Protein AF-A0A7V5GTA2-F1 (afdb_monomer_lite)

Sequence (147 aa):
MFYRPKTGMLAWILFRTTGILLIIYLAMHITVISNLHNPGKFNETMAFLGSWQFRLLEIGLYAVVIYHALNGVRILIIDFWKGALFQAKMFWILAAIGLVLFVAGAYPIFTHAMYWKHNPDKSNYHIIEEASIAQETFLAGWEVKDE

Secondary structure (DSSP, 8-state):
------HHHHHHHHHHHHHHHHHHHHHHHHHHHHGGG-HHHHHHHHHHHTSHHHHHHHHHHHHHHHHHHHHHHHHHHHHHSSGGGGHHHHHHHHHHHHHHHHHHHHHHHHHHHHHHHH-HHHHHHHHHHHHHHHHHHHHHHT-----

pLDDT: mean 85.67, std 8.85, range [54.06, 96.75]

Radius of gyration: 20.19 Å; chains: 1; bounding box: 31×45×63 Å

Structure (mmCIF, N/CA/C/O backbone):
data_AF-A0A7V5GTA2-F1
#
_entry.id   AF-A0A7V5GTA2-F1
#
loop_
_atom_site.group_PDB
_atom_site.id
_atom_site.type_symbol
_atom_site.label_atom_id
_atom_site.label_alt_id
_atom_site.label_comp_id
_atom_site.label_asym_id
_atom_site.label_entity_id
_atom_site.label_seq_id
_atom_site.pdbx_PDB_ins_code
_atom_site.Cartn_x
_atom_site.Cartn_y
_atom_site.Cartn_z
_atom_site.occupancy
_atom_site.B_iso_or_equiv
_atom_site.auth_seq_id
_atom_site.auth_comp_id
_atom_site.auth_asym_id
_atom_site.auth_atom_id
_atom_site.pdbx_PDB_model_num
ATOM 1 N N . MET A 1 1 ? 13.169 -10.632 31.238 1.00 59.59 1 MET A N 1
ATOM 2 C CA . MET A 1 1 ? 11.721 -10.352 31.370 1.00 59.59 1 MET A CA 1
ATOM 3 C C . MET A 1 1 ? 11.229 -9.890 30.000 1.00 59.59 1 MET A C 1
ATOM 5 O O . MET A 1 1 ? 11.597 -8.802 29.586 1.00 59.59 1 MET A O 1
ATOM 9 N N . PHE A 1 2 ? 10.531 -10.733 29.232 1.00 66.44 2 PHE A N 1
ATOM 10 C CA . PHE A 1 2 ? 10.058 -10.359 27.889 1.00 66.44 2 PHE A CA 1
ATOM 11 C C . PHE A 1 2 ? 8.704 -9.649 27.993 1.00 66.44 2 PHE A C 1
ATOM 13 O O . PHE A 1 2 ? 7.767 -10.180 28.590 1.00 66.44 2 PHE A O 1
ATOM 20 N N . TYR A 1 3 ? 8.607 -8.440 27.441 1.00 75.88 3 TYR A N 1
ATOM 21 C CA . TYR A 1 3 ? 7.357 -7.684 27.395 1.00 75.88 3 TYR A CA 1
ATOM 22 C C . TYR A 1 3 ? 6.367 -8.367 26.439 1.00 75.88 3 TYR A C 1
ATOM 24 O O . TYR A 1 3 ? 6.719 -8.678 25.304 1.00 75.88 3 TYR A O 1
ATOM 32 N N . ARG A 1 4 ? 5.129 -8.611 26.889 1.00 75.88 4 ARG A N 1
ATOM 33 C CA . ARG A 1 4 ? 4.064 -9.208 26.065 1.00 75.88 4 ARG A CA 1
ATOM 34 C C . ARG A 1 4 ? 3.288 -8.080 25.385 1.00 75.88 4 ARG A C 1
ATOM 36 O O . ARG A 1 4 ? 2.543 -7.381 26.079 1.00 75.88 4 ARG A O 1
ATOM 43 N N . PRO A 1 5 ? 3.442 -7.869 24.068 1.00 71.88 5 PRO A N 1
ATOM 44 C CA . PRO A 1 5 ? 2.774 -6.766 23.406 1.00 71.88 5 PRO A CA 1
ATOM 45 C C . PRO A 1 5 ? 1.261 -6.989 23.421 1.00 71.88 5 PRO A C 1
ATOM 47 O O . PRO A 1 5 ? 0.756 -8.024 22.986 1.00 71.88 5 PRO A O 1
ATOM 50 N N . LYS A 1 6 ? 0.522 -6.011 23.954 1.00 79.81 6 LYS A N 1
ATOM 51 C CA . LYS A 1 6 ? -0.942 -5.999 23.866 1.00 79.81 6 LYS A CA 1
ATOM 52 C C . LYS A 1 6 ? -1.353 -5.724 22.418 1.00 79.81 6 LYS A C 1
ATOM 54 O O . LYS A 1 6 ? -0.661 -5.002 21.703 1.00 79.81 6 LYS A O 1
ATOM 59 N N . THR A 1 7 ? -2.506 -6.241 22.001 1.00 75.06 7 THR A N 1
ATOM 60 C CA . THR A 1 7 ? -3.039 -6.096 20.631 1.00 75.06 7 THR A CA 1
ATOM 61 C C . THR A 1 7 ? -3.079 -4.642 20.149 1.00 75.06 7 THR A C 1
ATOM 63 O O . THR A 1 7 ? -2.715 -4.361 19.011 1.00 75.06 7 THR A O 1
ATOM 66 N N . GLY A 1 8 ? -3.419 -3.698 21.032 1.00 75.00 8 GLY A N 1
ATOM 67 C CA . GLY A 1 8 ? -3.396 -2.265 20.722 1.00 75.00 8 GLY A CA 1
ATOM 68 C C . GLY A 1 8 ? -1.995 -1.698 20.455 1.00 75.00 8 GLY A C 1
ATOM 69 O O . GLY A 1 8 ? -1.845 -0.836 19.594 1.00 75.00 8 GLY A O 1
ATOM 70 N N . MET A 1 9 ? -0.959 -2.206 21.134 1.00 83.31 9 MET A N 1
ATOM 71 C CA . MET A 1 9 ? 0.423 -1.771 20.905 1.00 83.31 9 MET A CA 1
ATOM 72 C C . MET A 1 9 ? 0.945 -2.281 19.561 1.00 83.31 9 MET A C 1
ATOM 74 O O . MET A 1 9 ? 1.571 -1.524 18.827 1.00 83.31 9 MET A O 1
ATOM 78 N N . LEU A 1 10 ? 0.631 -3.532 19.201 1.00 82.75 10 LEU A N 1
ATOM 79 C CA . LEU A 1 10 ? 0.974 -4.075 17.882 1.00 82.75 10 LEU A CA 1
ATOM 80 C C . LEU A 1 10 ? 0.304 -3.284 16.759 1.00 82.75 10 LEU A C 1
ATOM 82 O O . LEU A 1 10 ? 0.982 -2.883 15.818 1.00 82.75 10 LEU A O 1
ATOM 86 N N . ALA A 1 11 ? -0.996 -2.999 16.885 1.00 80.75 11 ALA A N 1
ATOM 87 C CA . ALA A 1 11 ? -1.730 -2.232 15.880 1.00 80.75 11 ALA A CA 1
ATOM 88 C C . ALA A 1 11 ? -1.109 -0.840 15.647 1.00 80.75 11 ALA A C 1
ATOM 90 O O . ALA A 1 11 ? -0.977 -0.382 14.511 1.00 80.75 11 ALA A O 1
ATOM 91 N N . TRP A 1 12 ? -0.670 -0.192 16.727 1.00 85.25 12 TRP A N 1
ATOM 92 C CA . TRP A 1 12 ? -0.011 1.110 16.680 1.00 85.25 12 TRP A CA 1
ATOM 93 C C . TRP A 1 12 ? 1.371 1.065 16.018 1.00 85.25 12 TRP A C 1
ATOM 95 O O . TRP A 1 12 ? 1.665 1.922 15.182 1.00 85.25 12 TRP A O 1
ATOM 105 N N . ILE A 1 13 ? 2.206 0.069 16.350 1.00 89.81 13 ILE A N 1
ATOM 106 C CA . ILE A 1 13 ? 3.543 -0.075 15.745 1.00 89.81 13 ILE A CA 1
ATOM 107 C C . ILE A 1 13 ? 3.378 -0.307 14.243 1.00 89.81 13 ILE A C 1
ATOM 109 O O . ILE A 1 13 ? 3.951 0.423 13.436 1.00 89.81 13 ILE A O 1
ATOM 113 N N . LEU A 1 14 ? 2.525 -1.263 13.873 1.00 88.25 14 LEU A N 1
ATOM 114 C CA . LEU A 1 14 ? 2.269 -1.613 12.480 1.00 88.25 14 LEU A CA 1
ATOM 115 C C . LEU A 1 14 ? 1.726 -0.421 11.676 1.00 88.25 14 LEU A C 1
ATOM 117 O O . LEU A 1 14 ? 2.126 -0.227 10.532 1.00 88.25 14 LEU A O 1
ATOM 121 N N . PHE A 1 15 ? 0.862 0.419 12.253 1.00 90.25 15 PHE A N 1
ATOM 122 C CA . PHE A 1 15 ? 0.328 1.594 11.549 1.00 90.25 15 PHE A CA 1
ATOM 123 C C . PHE A 1 15 ? 1.421 2.605 11.185 1.00 90.25 15 PHE A C 1
ATOM 125 O O . PHE A 1 15 ? 1.440 3.147 10.081 1.00 90.25 15 PHE A O 1
ATOM 132 N N . ARG A 1 16 ? 2.391 2.804 12.077 1.00 92.44 16 ARG A N 1
ATOM 133 C CA . ARG A 1 16 ? 3.523 3.704 11.826 1.00 92.44 16 ARG A CA 1
ATOM 134 C C . ARG A 1 16 ? 4.512 3.114 10.843 1.00 92.44 16 ARG A C 1
ATOM 136 O O . ARG A 1 16 ? 4.922 3.799 9.912 1.00 92.44 16 ARG A O 1
ATOM 143 N N . THR A 1 17 ? 4.857 1.842 11.021 1.00 94.25 17 THR A N 1
ATOM 144 C CA . THR A 1 17 ? 5.769 1.150 10.110 1.00 94.25 17 THR A CA 1
ATOM 145 C C . THR A 1 17 ? 5.208 1.132 8.690 1.00 94.25 17 THR A C 1
ATOM 147 O O . THR A 1 17 ? 5.933 1.450 7.755 1.00 94.25 17 THR A O 1
ATOM 150 N N . THR A 1 18 ? 3.912 0.850 8.520 1.00 95.81 18 THR A N 1
ATOM 151 C CA . THR A 1 18 ? 3.264 0.901 7.197 1.00 95.81 18 THR A CA 1
ATOM 152 C C . THR A 1 18 ? 3.266 2.305 6.599 1.00 95.81 18 THR A C 1
ATOM 154 O O . THR A 1 18 ? 3.549 2.436 5.416 1.00 95.81 18 THR A O 1
ATOM 157 N N . GLY A 1 19 ? 3.062 3.359 7.395 1.00 93.94 19 GLY A N 1
ATOM 158 C CA . GLY A 1 19 ? 3.183 4.740 6.910 1.00 93.94 19 GLY A CA 1
ATOM 159 C C . GLY A 1 19 ? 4.585 5.071 6.388 1.00 93.94 19 GLY A C 1
ATOM 160 O O . GLY A 1 19 ? 4.723 5.630 5.305 1.00 93.94 19 GLY A O 1
ATOM 161 N N . ILE A 1 20 ? 5.633 4.660 7.108 1.00 96.62 20 ILE A N 1
ATOM 162 C CA . ILE A 1 20 ? 7.027 4.843 6.668 1.00 96.62 20 ILE A CA 1
ATOM 163 C C . ILE A 1 20 ? 7.294 4.071 5.368 1.00 96.62 20 ILE A C 1
ATOM 165 O O . ILE A 1 20 ? 7.884 4.622 4.439 1.00 96.62 20 ILE A O 1
ATOM 169 N N . LEU A 1 21 ? 6.820 2.824 5.270 1.00 95.50 21 LEU A N 1
ATOM 170 C CA . LEU A 1 21 ? 6.932 2.029 4.044 1.00 95.50 21 LEU A CA 1
ATOM 171 C C . LEU A 1 21 ? 6.229 2.704 2.860 1.00 95.50 21 LEU A C 1
ATOM 173 O O . LEU A 1 21 ? 6.783 2.721 1.765 1.00 95.50 21 LEU A O 1
ATOM 177 N N . LEU A 1 22 ? 5.051 3.298 3.074 1.00 96.25 22 LEU A N 1
ATOM 178 C CA . LEU A 1 22 ? 4.316 4.008 2.026 1.00 96.25 22 LEU A CA 1
ATOM 179 C C . LEU A 1 22 ? 5.009 5.297 1.577 1.00 96.25 22 LEU A C 1
ATOM 181 O O . LEU A 1 22 ? 4.962 5.614 0.394 1.00 96.25 22 LEU A O 1
ATOM 185 N N . ILE A 1 23 ? 5.694 6.012 2.473 1.00 96.75 23 ILE A N 1
ATOM 186 C CA . ILE A 1 23 ? 6.509 7.181 2.099 1.00 96.75 23 ILE A CA 1
ATOM 187 C C . ILE A 1 23 ? 7.664 6.757 1.184 1.00 96.75 23 ILE A C 1
ATOM 189 O O . ILE A 1 23 ? 7.889 7.375 0.143 1.00 96.75 23 ILE A O 1
ATOM 193 N N . ILE A 1 24 ? 8.372 5.681 1.543 1.00 95.50 24 ILE A N 1
ATOM 194 C CA . ILE A 1 24 ? 9.467 5.138 0.724 1.00 95.50 24 ILE A CA 1
ATOM 195 C C . ILE A 1 24 ? 8.927 4.651 -0.627 1.00 95.50 24 ILE A C 1
ATOM 197 O O . ILE A 1 24 ? 9.503 4.962 -1.670 1.00 95.50 24 ILE A O 1
ATOM 201 N N . TYR A 1 25 ? 7.799 3.934 -0.618 1.00 95.00 25 TYR A N 1
ATOM 202 C CA . TYR A 1 25 ? 7.108 3.513 -1.834 1.00 95.00 25 TYR A CA 1
ATOM 203 C C . TYR A 1 25 ? 6.760 4.707 -2.721 1.00 95.00 25 TYR A C 1
ATOM 205 O O . TYR A 1 25 ? 7.055 4.669 -3.910 1.00 95.00 25 TYR A O 1
ATOM 213 N N . LEU A 1 26 ? 6.195 5.777 -2.158 1.00 95.62 26 LEU A N 1
ATOM 214 C CA . LEU A 1 26 ? 5.797 6.954 -2.923 1.00 95.62 26 LEU A CA 1
ATOM 215 C C . LEU A 1 26 ? 7.000 7.621 -3.604 1.00 95.62 26 LEU A C 1
ATOM 217 O O . LEU A 1 26 ? 6.908 7.975 -4.776 1.00 95.62 26 LEU A O 1
ATOM 221 N N . ALA A 1 27 ? 8.140 7.729 -2.916 1.00 95.81 27 ALA A N 1
ATOM 222 C CA . ALA A 1 27 ? 9.367 8.251 -3.516 1.00 95.81 27 ALA A CA 1
ATOM 223 C C . ALA A 1 27 ? 9.835 7.393 -4.707 1.00 95.81 27 ALA A C 1
ATOM 225 O O . ALA A 1 27 ? 10.086 7.930 -5.785 1.00 95.81 27 ALA A O 1
ATOM 226 N N . MET A 1 28 ? 9.883 6.063 -4.546 1.00 94.12 28 MET A N 1
ATOM 227 C CA . MET A 1 28 ? 10.226 5.143 -5.642 1.00 94.12 28 MET A CA 1
ATOM 228 C C . MET A 1 28 ? 9.206 5.207 -6.788 1.00 94.12 28 MET A C 1
ATOM 230 O O . MET A 1 28 ? 9.578 5.171 -7.959 1.00 94.12 28 MET A O 1
ATOM 234 N N . HIS A 1 29 ? 7.921 5.329 -6.462 1.00 93.44 29 HIS A N 1
ATOM 235 C CA . HIS A 1 29 ? 6.831 5.378 -7.430 1.00 93.44 29 HIS A CA 1
ATOM 236 C C . HIS A 1 29 ? 6.910 6.625 -8.319 1.00 93.44 29 HIS A C 1
ATOM 238 O O . HIS A 1 29 ? 6.745 6.528 -9.534 1.00 93.44 29 HIS A O 1
ATOM 244 N N . ILE A 1 30 ? 7.253 7.777 -7.737 1.00 94.50 30 ILE A N 1
ATOM 245 C CA . ILE A 1 30 ? 7.500 9.009 -8.496 1.00 94.50 30 ILE A CA 1
ATOM 246 C C . ILE A 1 30 ? 8.666 8.813 -9.474 1.00 94.50 30 ILE A C 1
ATOM 248 O O . ILE A 1 30 ? 8.566 9.233 -10.624 1.00 94.50 30 ILE A O 1
ATOM 252 N N . THR A 1 31 ? 9.744 8.134 -9.069 1.00 92.94 31 THR A N 1
ATOM 253 C CA . THR A 1 31 ? 10.861 7.823 -9.977 1.00 92.94 31 THR A CA 1
ATOM 254 C C . THR A 1 31 ? 10.419 6.947 -11.152 1.00 92.94 31 THR A C 1
ATOM 256 O O . THR A 1 31 ? 10.790 7.227 -12.289 1.00 92.94 31 THR A O 1
ATOM 259 N N . VAL A 1 32 ? 9.582 5.935 -10.912 1.00 91.88 32 VAL A N 1
ATOM 260 C CA . VAL A 1 32 ? 9.043 5.074 -11.980 1.00 91.88 32 VAL A CA 1
ATOM 261 C C . VAL A 1 32 ? 8.208 5.879 -12.978 1.00 91.88 32 VAL A C 1
ATOM 263 O O . VAL A 1 32 ? 8.438 5.779 -14.182 1.00 91.88 32 VAL A O 1
ATOM 266 N N . ILE A 1 33 ? 7.283 6.714 -12.496 1.00 90.69 33 ILE A N 1
ATOM 267 C CA . ILE A 1 33 ? 6.442 7.551 -13.368 1.00 90.69 33 ILE A CA 1
ATOM 268 C C . ILE A 1 33 ? 7.279 8.619 -14.080 1.00 90.69 33 ILE A C 1
ATOM 270 O O . ILE A 1 33 ? 6.988 8.972 -15.218 1.00 90.69 33 ILE A O 1
ATOM 274 N N . SER A 1 34 ? 8.370 9.097 -13.478 1.00 89.56 34 SER A N 1
ATOM 275 C CA . SER A 1 34 ? 9.248 10.068 -14.137 1.00 89.56 34 SER A CA 1
ATOM 276 C C . SER A 1 34 ? 9.881 9.532 -15.427 1.00 89.56 34 SER A C 1
ATOM 278 O O . SER A 1 34 ? 10.189 10.330 -16.307 1.00 89.56 34 SER A O 1
ATOM 280 N N . ASN A 1 35 ? 10.007 8.206 -15.589 1.00 89.50 35 ASN A N 1
ATOM 281 C CA . ASN A 1 35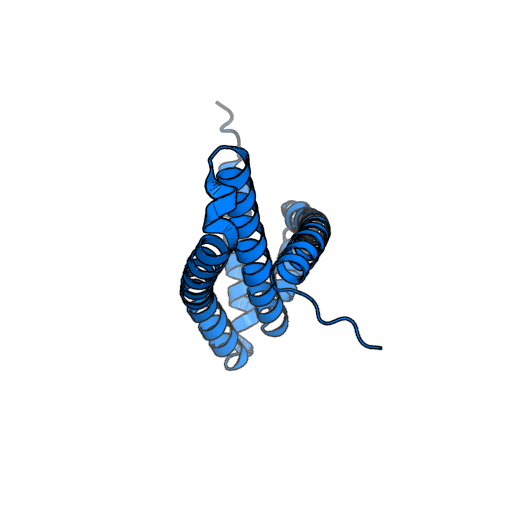 ? 10.542 7.579 -16.803 1.00 89.50 35 ASN A CA 1
ATOM 282 C C . ASN A 1 35 ? 9.587 7.642 -18.008 1.00 89.50 35 ASN A C 1
ATOM 284 O O . ASN A 1 35 ? 10.009 7.322 -19.117 1.00 89.50 35 ASN A O 1
ATOM 288 N N . LEU A 1 36 ? 8.338 8.086 -17.830 1.00 87.44 36 LEU A N 1
ATOM 289 C CA . LEU A 1 36 ? 7.311 8.121 -18.879 1.00 87.44 36 LEU A CA 1
ATOM 290 C C . LEU A 1 36 ? 7.680 8.995 -20.093 1.00 87.44 36 LEU A C 1
ATOM 292 O O . LEU A 1 36 ? 7.149 8.804 -21.182 1.00 87.44 36 LEU A O 1
ATOM 296 N N . HIS A 1 37 ? 8.611 9.939 -19.939 1.00 84.44 37 HIS A N 1
ATOM 297 C CA . HIS A 1 37 ? 9.094 10.766 -21.049 1.00 84.44 37 HIS A CA 1
ATOM 298 C C . HIS A 1 37 ? 10.032 10.011 -22.013 1.00 84.44 37 HIS A C 1
ATOM 300 O O . HIS A 1 37 ? 10.291 10.492 -23.112 1.00 84.44 37 HIS A O 1
ATOM 306 N N . ASN A 1 38 ? 10.598 8.867 -21.608 1.00 87.94 38 ASN A N 1
ATOM 307 C CA . ASN A 1 38 ? 11.545 8.092 -22.412 1.00 87.94 38 ASN A CA 1
ATOM 308 C C . ASN A 1 38 ? 11.015 6.662 -22.594 1.00 87.94 38 ASN A C 1
ATOM 310 O O . ASN A 1 38 ? 11.155 5.851 -21.676 1.00 87.94 38 ASN A O 1
ATOM 314 N N . PRO A 1 39 ? 10.470 6.322 -23.777 1.00 86.12 39 PRO A N 1
ATOM 315 C CA . PRO A 1 39 ? 9.909 4.997 -24.043 1.00 86.12 39 PRO A CA 1
ATOM 316 C C . PRO A 1 39 ? 10.879 3.844 -23.768 1.00 86.12 39 PRO A C 1
ATOM 318 O O . PRO A 1 39 ? 10.502 2.840 -23.174 1.00 86.12 39 PRO A O 1
ATOM 321 N N . GLY A 1 40 ? 12.160 4.001 -24.123 1.00 87.31 40 GLY A N 1
ATOM 322 C CA . GLY A 1 40 ? 13.170 2.967 -23.891 1.00 87.31 40 GLY A CA 1
ATOM 323 C C . GLY A 1 40 ? 13.376 2.674 -22.403 1.00 87.31 40 GLY A C 1
ATOM 324 O O . GLY A 1 40 ? 13.321 1.519 -21.984 1.00 87.31 40 GLY A O 1
ATOM 325 N N . LYS A 1 41 ? 13.548 3.723 -21.586 1.00 88.19 41 LYS A N 1
ATOM 326 C CA . LYS A 1 41 ? 13.716 3.578 -20.128 1.00 88.19 41 LYS A CA 1
ATOM 327 C C . LYS A 1 41 ? 12.438 3.117 -19.432 1.00 88.19 41 LYS A C 1
ATOM 329 O O . LYS A 1 41 ? 12.509 2.370 -18.454 1.00 88.19 41 LYS A O 1
ATOM 334 N N . PHE A 1 42 ? 11.278 3.568 -19.903 1.00 87.88 42 PHE A N 1
ATOM 335 C CA . PHE A 1 42 ? 9.991 3.155 -19.357 1.00 87.88 42 PHE A CA 1
ATOM 336 C C . PHE A 1 42 ? 9.757 1.657 -19.576 1.00 87.88 42 PHE A C 1
ATOM 338 O O . PHE A 1 42 ? 9.461 0.946 -18.617 1.00 87.88 42 PHE A O 1
ATOM 345 N N . ASN A 1 43 ? 10.012 1.164 -20.790 1.00 89.12 43 ASN A N 1
ATOM 346 C CA . ASN A 1 43 ? 9.889 -0.252 -21.135 1.00 89.12 43 ASN A CA 1
ATOM 347 C C . ASN A 1 43 ? 10.835 -1.134 -20.314 1.00 89.12 43 ASN A C 1
ATOM 349 O O . ASN A 1 43 ? 10.414 -2.167 -19.797 1.00 89.12 43 ASN A O 1
ATOM 353 N N . GLU A 1 44 ? 12.091 -0.716 -20.135 1.00 89.19 44 GLU A N 1
ATOM 354 C CA . GLU A 1 44 ? 13.047 -1.429 -19.277 1.00 89.19 44 GLU A CA 1
ATOM 355 C C . GLU A 1 44 ? 12.563 -1.484 -17.818 1.00 89.19 44 GLU A C 1
ATOM 357 O O . GLU A 1 44 ? 12.581 -2.541 -17.181 1.00 89.19 44 GLU A O 1
ATOM 362 N N . THR A 1 45 ? 12.056 -0.358 -17.304 1.00 90.81 45 THR A N 1
ATOM 363 C CA . THR A 1 45 ? 11.501 -0.281 -15.946 1.00 90.81 45 THR A CA 1
ATOM 364 C C . THR A 1 45 ? 10.278 -1.191 -15.802 1.00 90.81 45 THR A C 1
ATOM 366 O O . THR A 1 45 ? 10.191 -1.940 -14.830 1.00 90.81 45 THR A O 1
ATOM 369 N N . MET A 1 46 ? 9.347 -1.182 -16.762 1.00 89.12 46 MET A N 1
ATOM 370 C CA . MET A 1 46 ? 8.156 -2.038 -16.720 1.00 89.12 46 MET A CA 1
ATOM 371 C C . MET A 1 46 ? 8.496 -3.517 -16.865 1.00 89.12 46 MET A C 1
ATOM 373 O O . MET A 1 46 ? 7.909 -4.334 -16.158 1.00 89.12 46 MET A O 1
ATOM 377 N N . ALA A 1 47 ? 9.484 -3.876 -17.686 1.00 87.75 47 ALA A N 1
ATOM 378 C CA . ALA A 1 47 ? 9.968 -5.251 -17.769 1.00 87.75 47 ALA A CA 1
ATOM 379 C C . ALA A 1 47 ? 10.494 -5.747 -16.407 1.00 87.75 47 ALA A C 1
ATOM 381 O O . ALA A 1 47 ? 10.186 -6.866 -15.989 1.00 87.75 47 ALA A O 1
ATOM 382 N N . PHE A 1 48 ? 11.225 -4.901 -15.671 1.00 88.56 48 PHE A N 1
ATOM 383 C CA . PHE A 1 48 ? 11.686 -5.226 -14.319 1.00 88.56 48 PHE A CA 1
ATOM 384 C C . PHE A 1 48 ? 10.527 -5.354 -13.313 1.00 88.56 48 PHE A C 1
ATOM 386 O O . PHE A 1 48 ? 10.446 -6.352 -12.587 1.00 88.56 48 PHE A O 1
ATOM 393 N N . LEU A 1 49 ? 9.610 -4.382 -13.282 1.00 89.12 49 LEU A N 1
ATOM 394 C CA . LEU A 1 49 ? 8.471 -4.370 -12.350 1.00 89.12 49 LEU A CA 1
ATOM 395 C C . LEU A 1 49 ? 7.437 -5.466 -12.657 1.00 89.12 49 LEU A C 1
ATOM 397 O O . LEU A 1 49 ? 6.759 -5.950 -11.754 1.00 89.12 49 LEU A O 1
ATOM 401 N N . GLY A 1 50 ? 7.334 -5.898 -13.913 1.00 85.50 50 GLY A N 1
ATOM 402 C CA . GLY A 1 50 ? 6.453 -6.982 -14.339 1.00 85.50 50 GLY A CA 1
ATOM 403 C C . GLY A 1 50 ? 7.001 -8.388 -14.063 1.00 85.50 50 GLY A C 1
ATOM 404 O O . GLY A 1 50 ? 6.275 -9.370 -14.263 1.00 85.50 50 GLY A O 1
ATOM 405 N N . SER A 1 51 ? 8.244 -8.502 -13.579 1.00 86.12 51 SER A N 1
ATOM 406 C CA . SER A 1 51 ? 8.860 -9.777 -13.202 1.00 86.12 51 SER A CA 1
ATOM 407 C C . SER A 1 51 ? 8.075 -10.496 -12.097 1.00 86.12 51 SER A C 1
ATOM 409 O O . SER A 1 51 ? 7.478 -9.881 -11.209 1.00 86.12 51 SER A O 1
ATOM 411 N N . TRP A 1 52 ? 8.075 -11.832 -12.120 1.00 83.19 52 TRP A N 1
ATOM 412 C CA . TRP A 1 52 ? 7.282 -12.627 -11.172 1.00 83.19 52 TRP A CA 1
ATOM 413 C C . TRP A 1 52 ? 7.689 -12.385 -9.709 1.00 83.19 52 TRP A C 1
ATOM 415 O O . TRP A 1 52 ? 6.840 -12.441 -8.820 1.00 83.19 52 TRP A O 1
ATOM 425 N N . GLN A 1 53 ? 8.968 -12.086 -9.455 1.00 86.06 53 GLN A N 1
ATOM 426 C CA . GLN A 1 53 ? 9.475 -11.742 -8.127 1.00 86.06 53 GLN A CA 1
ATOM 427 C C . GLN A 1 53 ? 8.906 -10.404 -7.652 1.00 86.06 53 GLN A C 1
ATOM 429 O O . GLN A 1 53 ? 8.497 -10.284 -6.498 1.00 86.06 53 GLN A O 1
ATOM 434 N N . PHE A 1 54 ? 8.854 -9.406 -8.537 1.00 89.69 54 PHE A N 1
ATOM 435 C CA . PHE A 1 54 ? 8.357 -8.081 -8.185 1.00 89.69 54 PHE A CA 1
ATOM 436 C C . PHE A 1 54 ? 6.837 -8.076 -7.978 1.00 89.69 54 PHE A C 1
ATOM 438 O O . PHE A 1 54 ? 6.344 -7.417 -7.066 1.00 89.69 54 PHE A O 1
ATOM 445 N N . ARG A 1 55 ? 6.092 -8.922 -8.696 1.00 86.88 55 ARG A N 1
ATOM 446 C CA . ARG A 1 55 ? 4.655 -9.140 -8.436 1.00 86.88 55 ARG A CA 1
ATOM 447 C C . ARG A 1 55 ? 4.364 -9.663 -7.020 1.00 86.88 55 ARG A C 1
ATOM 449 O O . ARG A 1 55 ? 3.304 -9.385 -6.468 1.00 86.88 55 ARG A O 1
ATOM 456 N N . LEU A 1 56 ? 5.296 -10.376 -6.375 1.00 88.44 56 LEU A N 1
ATOM 457 C CA . LEU A 1 56 ? 5.150 -10.731 -4.953 1.00 88.44 56 LEU A CA 1
ATOM 458 C C . LEU A 1 56 ? 5.306 -9.510 -4.037 1.00 88.44 56 LEU A C 1
ATOM 460 O O . LEU A 1 56 ? 4.605 -9.406 -3.029 1.00 88.44 56 LEU A O 1
ATOM 464 N N . LEU A 1 57 ? 6.197 -8.578 -4.392 1.00 91.94 57 LEU A N 1
ATOM 465 C CA . LEU A 1 57 ? 6.328 -7.302 -3.685 1.00 91.94 57 LEU A CA 1
ATOM 466 C C . LEU A 1 57 ? 5.076 -6.442 -3.861 1.00 91.94 57 LEU A C 1
ATOM 468 O O . LEU A 1 57 ? 4.665 -5.795 -2.903 1.00 91.94 57 LEU A O 1
ATOM 472 N N . GLU A 1 58 ? 4.430 -6.491 -5.027 1.00 92.19 58 GLU A N 1
ATOM 473 C CA . GLU A 1 58 ? 3.144 -5.832 -5.277 1.00 92.19 58 GLU A CA 1
ATOM 474 C C . GLU A 1 58 ? 2.045 -6.355 -4.336 1.00 92.19 58 GLU A C 1
ATOM 476 O O . GLU A 1 58 ? 1.348 -5.564 -3.703 1.00 92.19 58 GLU A O 1
ATOM 481 N N . ILE A 1 59 ? 1.947 -7.677 -4.138 1.00 93.69 59 ILE A N 1
ATOM 482 C CA . ILE A 1 59 ? 1.018 -8.270 -3.157 1.00 93.69 59 ILE A CA 1
ATOM 483 C C . ILE A 1 59 ? 1.355 -7.805 -1.730 1.00 93.69 59 ILE A C 1
ATOM 485 O O . ILE A 1 59 ? 0.458 -7.484 -0.945 1.00 93.69 59 ILE A O 1
ATOM 489 N N . GLY A 1 60 ? 2.643 -7.740 -1.383 1.00 93.62 60 GLY A N 1
ATOM 490 C CA . GLY A 1 60 ? 3.092 -7.223 -0.088 1.00 93.62 60 GLY A CA 1
ATOM 491 C C . GLY A 1 60 ? 2.701 -5.757 0.122 1.00 93.62 60 GLY A C 1
ATOM 492 O O . GLY A 1 60 ? 2.153 -5.400 1.167 1.00 93.62 60 GLY A O 1
ATOM 493 N N . LEU A 1 61 ? 2.919 -4.917 -0.889 1.00 94.56 61 LEU A N 1
ATOM 494 C CA . LEU A 1 61 ? 2.514 -3.515 -0.889 1.00 94.56 61 LEU A CA 1
ATOM 495 C C . LEU A 1 61 ? 0.992 -3.372 -0.774 1.00 94.56 61 LEU A C 1
ATOM 497 O O . LEU A 1 61 ? 0.515 -2.545 0.003 1.00 94.56 61 LEU A O 1
ATOM 501 N N . TYR A 1 62 ? 0.226 -4.203 -1.481 1.00 95.19 62 TYR A N 1
ATOM 502 C CA . TYR A 1 62 ? -1.232 -4.214 -1.404 1.00 95.19 62 TYR A CA 1
ATOM 503 C C . TYR A 1 62 ? -1.725 -4.477 0.028 1.00 95.19 62 TYR A C 1
ATOM 505 O O . TYR A 1 62 ? -2.593 -3.757 0.532 1.00 95.19 62 TYR A O 1
ATOM 513 N N . ALA A 1 63 ? -1.106 -5.430 0.736 1.00 94.56 63 ALA A N 1
ATOM 514 C CA . ALA A 1 63 ? -1.392 -5.677 2.151 1.00 94.56 63 ALA A CA 1
ATOM 515 C C . ALA A 1 63 ? -1.080 -4.452 3.032 1.00 94.56 63 ALA A C 1
ATOM 517 O O . ALA A 1 63 ? -1.878 -4.090 3.903 1.00 94.56 63 ALA A O 1
ATOM 518 N N . VAL A 1 64 ? 0.066 -3.802 2.794 1.00 95.69 64 VAL A N 1
ATOM 519 C CA . VAL A 1 64 ? 0.499 -2.593 3.517 1.00 95.69 64 VAL A CA 1
ATOM 520 C C . VAL A 1 64 ? -0.509 -1.456 3.333 1.00 95.69 64 VAL A C 1
ATOM 522 O O . VAL A 1 64 ? -0.910 -0.841 4.323 1.00 95.69 64 VAL A O 1
ATOM 525 N N . VAL A 1 65 ? -0.962 -1.212 2.100 1.00 95.81 65 VAL A N 1
ATOM 526 C CA . VAL A 1 65 ? -1.945 -0.168 1.771 1.00 95.81 65 VAL A CA 1
ATOM 527 C C . VAL A 1 65 ? -3.285 -0.432 2.457 1.00 95.81 65 VAL A C 1
ATOM 529 O O . VAL A 1 65 ? -3.795 0.460 3.136 1.00 95.81 65 VAL A O 1
ATOM 532 N N . ILE A 1 66 ? -3.838 -1.647 2.342 1.00 95.06 66 ILE A N 1
ATOM 533 C CA . ILE A 1 66 ? -5.122 -2.004 2.974 1.00 95.06 66 ILE A CA 1
ATOM 534 C C . ILE A 1 66 ? -5.048 -1.801 4.484 1.00 95.06 66 ILE A C 1
ATOM 536 O O . ILE A 1 66 ? -5.920 -1.158 5.075 1.00 95.06 66 ILE A O 1
ATOM 540 N N . TYR A 1 67 ? -4.002 -2.338 5.115 1.00 93.62 67 TYR A N 1
ATOM 541 C CA . TYR A 1 67 ? -3.827 -2.216 6.555 1.00 93.62 67 TYR A CA 1
ATOM 542 C C . TYR A 1 67 ? -3.727 -0.747 6.980 1.00 93.62 67 TYR A C 1
ATOM 544 O O . TYR A 1 67 ? -4.367 -0.349 7.958 1.00 93.62 67 TYR A O 1
ATOM 552 N N . HIS A 1 68 ? -2.943 0.058 6.259 1.00 95.00 68 HIS A N 1
ATOM 553 C CA . HIS A 1 68 ? -2.754 1.470 6.574 1.00 95.00 68 HIS A CA 1
ATOM 554 C C . HIS A 1 68 ? -4.062 2.258 6.419 1.00 95.00 68 HIS A C 1
ATOM 556 O O . HIS A 1 68 ? -4.474 2.948 7.351 1.00 95.00 68 HIS A O 1
ATOM 562 N N . ALA A 1 69 ? -4.767 2.090 5.299 1.00 94.19 69 ALA A N 1
ATOM 563 C CA . ALA A 1 69 ? -6.028 2.776 5.033 1.00 94.19 69 ALA A CA 1
ATOM 564 C C . ALA A 1 69 ? -7.107 2.423 6.072 1.00 94.19 69 ALA A C 1
ATOM 566 O O . ALA A 1 69 ? -7.702 3.314 6.680 1.00 94.19 69 ALA A O 1
ATOM 567 N N . LEU A 1 70 ? -7.318 1.130 6.346 1.00 93.06 70 LEU A N 1
ATOM 568 C CA . LEU A 1 70 ? -8.344 0.686 7.294 1.00 93.06 70 LEU 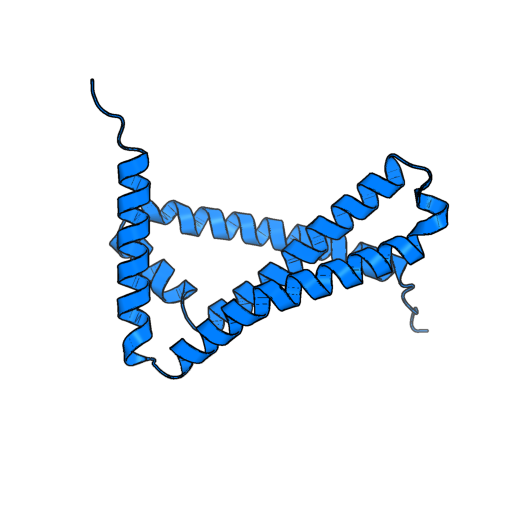A CA 1
ATOM 569 C C . LEU A 1 70 ? -8.028 1.087 8.738 1.00 93.06 70 LEU A C 1
ATOM 571 O O . LEU A 1 70 ? -8.941 1.444 9.486 1.00 93.06 70 LEU A O 1
ATOM 575 N N . ASN A 1 71 ? -6.755 1.079 9.148 1.00 89.94 71 ASN A N 1
ATOM 576 C CA . ASN A 1 71 ? -6.390 1.589 10.472 1.00 89.94 71 ASN A CA 1
ATOM 577 C C . ASN A 1 71 ? -6.499 3.110 10.567 1.00 89.94 71 ASN A C 1
ATOM 579 O O . ASN A 1 71 ? -6.904 3.601 11.620 1.00 89.94 71 ASN A O 1
ATOM 583 N N . GLY A 1 72 ? -6.213 3.848 9.492 1.00 88.81 72 GLY A N 1
ATOM 584 C CA . GLY A 1 72 ? -6.474 5.286 9.430 1.00 88.81 72 GLY A CA 1
ATOM 585 C C . GLY A 1 72 ? -7.958 5.587 9.650 1.00 88.81 72 GLY A C 1
ATOM 586 O O . GLY A 1 72 ? -8.310 6.342 10.554 1.00 88.81 72 GLY A O 1
ATOM 587 N N . VAL A 1 73 ? -8.838 4.895 8.918 1.00 90.06 73 VAL A N 1
ATOM 588 C CA . VAL A 1 73 ? -10.299 4.998 9.085 1.00 90.06 73 VAL A CA 1
ATOM 589 C C . VAL A 1 73 ? -10.734 4.629 10.505 1.00 90.06 73 VAL A C 1
ATOM 591 O O . VAL A 1 73 ? -11.559 5.322 11.096 1.00 90.06 73 VAL A O 1
ATOM 594 N N . ARG A 1 74 ? -10.153 3.578 11.100 1.00 88.25 74 ARG A N 1
ATOM 595 C CA . ARG A 1 74 ? -10.432 3.194 12.493 1.00 88.25 74 ARG A CA 1
ATOM 596 C C . ARG A 1 74 ? -10.163 4.342 13.464 1.00 88.25 74 ARG A C 1
ATOM 598 O O . ARG A 1 74 ? -10.994 4.589 14.334 1.00 88.25 74 ARG A O 1
ATOM 605 N N . ILE A 1 75 ? -9.000 4.983 13.347 1.00 88.38 75 ILE A N 1
ATOM 606 C CA . ILE A 1 75 ? -8.584 6.085 14.224 1.00 88.38 75 ILE A CA 1
ATOM 607 C C . ILE A 1 75 ? -9.517 7.283 14.025 1.00 88.38 75 ILE A C 1
ATOM 609 O O . ILE A 1 75 ? -10.041 7.796 15.007 1.00 88.38 75 ILE A O 1
ATOM 613 N N . LEU A 1 76 ? -9.847 7.632 12.776 1.00 89.50 76 LEU A N 1
ATOM 614 C CA . LEU A 1 76 ? -10.821 8.688 12.478 1.00 89.50 76 LEU A CA 1
ATOM 615 C C . LEU A 1 76 ? -12.184 8.419 13.143 1.00 89.50 76 LEU A C 1
ATOM 617 O O . LEU A 1 76 ? -12.723 9.287 13.820 1.00 89.50 76 LEU A O 1
ATOM 621 N N . ILE A 1 77 ? -12.731 7.205 13.030 1.00 87.88 77 ILE A N 1
ATOM 622 C CA . ILE A 1 77 ? -14.015 6.857 13.671 1.00 87.88 77 ILE A CA 1
ATOM 623 C C . ILE A 1 77 ? -13.922 6.943 15.205 1.00 87.88 77 ILE A C 1
ATOM 625 O O . ILE A 1 77 ? -14.887 7.326 15.868 1.00 87.88 77 ILE A O 1
ATOM 629 N N . ILE A 1 78 ? -12.778 6.572 15.783 1.00 86.19 78 ILE A N 1
ATOM 630 C CA . ILE A 1 78 ? -12.541 6.658 17.229 1.00 86.19 78 ILE A CA 1
ATOM 631 C C . ILE A 1 78 ? -12.500 8.109 17.705 1.00 86.19 78 ILE A C 1
ATOM 633 O O . ILE A 1 78 ? -13.052 8.382 18.767 1.00 86.19 78 ILE A O 1
ATOM 637 N N . ASP A 1 79 ? -11.853 8.995 16.953 1.00 85.94 79 ASP A N 1
ATOM 638 C CA . ASP A 1 79 ? -11.618 10.381 17.365 1.00 85.94 79 ASP A CA 1
ATOM 639 C C . ASP A 1 79 ? -12.865 11.256 17.173 1.00 85.94 79 ASP A C 1
ATOM 641 O O . ASP A 1 79 ? -13.144 12.131 17.991 1.00 85.94 79 ASP A O 1
ATOM 645 N N . PHE A 1 80 ? -13.657 10.992 16.130 1.00 86.31 80 PHE A N 1
ATOM 646 C CA . PHE A 1 80 ? -14.880 11.749 15.838 1.00 86.31 80 PHE A CA 1
ATOM 647 C C . PHE A 1 80 ? -16.133 11.220 16.560 1.00 86.31 80 PHE A C 1
ATOM 649 O O . PHE A 1 80 ? -17.146 11.918 16.610 1.00 86.31 80 PHE A O 1
ATOM 656 N N . TRP A 1 81 ? -16.102 10.009 17.128 1.00 83.19 81 TRP A N 1
ATOM 657 C CA . TRP A 1 81 ? -17.259 9.393 17.795 1.00 83.19 81 TRP A CA 1
ATOM 658 C C . TRP A 1 81 ? -16.911 8.840 19.181 1.00 83.19 81 TRP A C 1
ATOM 660 O O . TRP A 1 81 ? -15.763 8.808 19.603 1.00 83.19 81 TRP A O 1
ATOM 670 N N . LYS A 1 82 ? -17.889 8.289 19.911 1.00 73.25 82 LYS A N 1
ATOM 671 C CA . LYS A 1 82 ? -17.643 7.543 21.170 1.00 73.25 82 LYS A CA 1
ATOM 672 C C . LYS A 1 82 ? -17.008 6.153 20.936 1.00 73.25 82 LYS A C 1
ATOM 674 O O . LYS A 1 82 ? -17.317 5.191 21.642 1.00 73.25 82 LYS A O 1
ATOM 679 N N . GLY A 1 83 ? -16.127 6.019 19.941 1.00 65.62 83 GLY A N 1
ATOM 680 C CA . GLY A 1 83 ? -15.526 4.754 19.500 1.00 65.62 83 GLY A CA 1
ATOM 681 C C . GLY A 1 83 ? -14.545 4.130 20.501 1.00 65.62 83 GLY A C 1
ATOM 682 O O . GLY A 1 83 ? -14.202 2.953 20.372 1.00 65.62 83 GLY A O 1
ATOM 683 N N . ALA A 1 84 ? -14.141 4.873 21.539 1.00 68.62 84 ALA A N 1
ATOM 684 C CA . ALA A 1 84 ? -13.267 4.402 22.616 1.00 68.62 84 ALA A CA 1
ATOM 685 C C . ALA A 1 84 ? -13.793 3.138 23.333 1.00 68.62 84 ALA A C 1
ATOM 687 O O . ALA A 1 84 ? -13.009 2.264 23.699 1.00 68.62 84 ALA A O 1
ATOM 688 N N . LEU A 1 85 ? -15.116 2.993 23.470 1.00 71.00 85 LEU A N 1
ATOM 689 C CA . LEU A 1 85 ? -15.737 1.842 24.144 1.00 71.00 85 LEU A CA 1
ATOM 690 C C . LEU A 1 85 ? -15.713 0.555 23.299 1.00 71.00 85 LEU A C 1
ATOM 692 O O . LEU A 1 85 ? -15.781 -0.545 23.843 1.00 71.00 85 LEU A O 1
ATOM 696 N N . PHE A 1 86 ? -15.588 0.673 21.973 1.00 77.88 86 PHE A N 1
ATOM 697 C CA . PHE A 1 86 ? -15.690 -0.452 21.034 1.00 77.88 86 PHE A CA 1
ATOM 698 C C . PHE A 1 86 ? -14.398 -0.722 20.251 1.00 77.88 86 PHE A C 1
ATOM 700 O O . PHE A 1 86 ? -14.401 -1.534 19.325 1.00 77.88 86 PHE A O 1
ATOM 707 N N . GLN A 1 87 ? -13.273 -0.107 20.635 1.00 76.81 87 GLN A N 1
ATOM 708 C CA . GLN A 1 87 ? -12.021 -0.151 19.866 1.00 76.81 87 GLN A CA 1
ATOM 709 C C . GLN A 1 87 ? -11.515 -1.555 19.530 1.00 76.81 87 GLN A C 1
ATOM 711 O O . GLN A 1 87 ? -10.960 -1.754 18.447 1.00 76.81 87 GLN A O 1
ATOM 716 N N . ALA A 1 88 ? -11.676 -2.512 20.449 1.00 77.00 88 ALA A N 1
ATOM 717 C CA . ALA A 1 88 ? -11.250 -3.893 20.242 1.00 77.00 88 ALA A CA 1
ATOM 718 C C . ALA A 1 88 ? -12.139 -4.615 19.217 1.00 77.00 88 ALA A C 1
ATOM 720 O O . ALA A 1 88 ? -11.623 -5.285 18.329 1.00 77.00 88 ALA A O 1
ATOM 721 N N . LYS A 1 89 ? -13.467 -4.433 19.292 1.00 83.56 89 LYS A N 1
ATOM 722 C CA . LYS A 1 89 ? -14.409 -5.005 18.314 1.00 83.56 89 LYS A CA 1
ATOM 723 C C . LYS A 1 89 ? -14.185 -4.402 16.928 1.00 83.56 89 LYS A C 1
ATOM 725 O O . LYS A 1 89 ? -14.120 -5.129 15.946 1.00 83.56 89 LYS A O 1
ATOM 730 N N . MET A 1 90 ? -13.992 -3.085 16.867 1.00 83.19 90 MET A N 1
ATOM 731 C CA . MET A 1 90 ? -13.768 -2.359 15.616 1.00 83.19 90 MET A CA 1
ATOM 732 C C . MET A 1 90 ? -12.465 -2.776 14.927 1.00 83.19 90 MET A C 1
ATOM 734 O O . MET A 1 90 ? -12.438 -2.909 13.710 1.00 83.19 90 MET A O 1
ATOM 738 N N . PHE A 1 91 ? -11.408 -3.048 15.702 1.00 84.56 91 PHE A N 1
ATOM 739 C CA . PHE A 1 91 ? -10.161 -3.598 15.168 1.00 84.56 91 PHE A CA 1
ATOM 740 C C . PHE A 1 91 ? -10.387 -4.943 14.468 1.00 84.56 91 PHE A C 1
ATOM 742 O O . PHE A 1 91 ? -9.963 -5.107 13.332 1.00 84.56 91 PHE A O 1
ATOM 749 N N . TRP A 1 92 ? -11.092 -5.880 15.106 1.00 86.62 92 TRP A N 1
ATOM 750 C CA . TRP A 1 92 ? -11.333 -7.202 14.521 1.00 86.62 92 TRP A CA 1
ATOM 751 C C . TRP A 1 92 ? -12.281 -7.173 13.321 1.00 86.62 92 TRP A C 1
ATOM 753 O O . TRP A 1 92 ? -12.037 -7.885 12.352 1.00 86.62 92 TRP A O 1
ATOM 763 N N . ILE A 1 93 ? -13.318 -6.331 13.349 1.00 89.94 93 ILE A N 1
ATOM 764 C CA . ILE A 1 93 ? -14.222 -6.149 12.203 1.00 89.94 93 ILE A CA 1
ATOM 765 C C . ILE A 1 93 ? -13.444 -5.605 11.001 1.00 89.94 93 ILE A C 1
ATOM 767 O O . ILE A 1 93 ? -13.514 -6.172 9.915 1.00 89.94 93 ILE A O 1
ATOM 771 N N . LEU A 1 94 ? -12.659 -4.542 11.195 1.00 89.19 94 LEU A N 1
ATOM 772 C CA . LEU A 1 94 ? -11.863 -3.957 10.116 1.00 89.19 94 LEU A CA 1
ATOM 773 C C . LEU A 1 94 ? -10.743 -4.893 9.655 1.00 89.19 94 LEU A C 1
ATOM 775 O O . LEU A 1 94 ? -10.453 -4.935 8.466 1.00 89.19 94 LEU A O 1
ATOM 779 N N . ALA A 1 95 ? -10.158 -5.688 10.553 1.00 88.62 95 ALA A N 1
ATOM 780 C CA . ALA A 1 95 ? -9.197 -6.721 10.178 1.00 88.62 95 ALA A CA 1
ATOM 781 C C . ALA A 1 95 ? -9.844 -7.814 9.312 1.00 88.62 95 ALA A C 1
ATOM 783 O O . ALA A 1 95 ?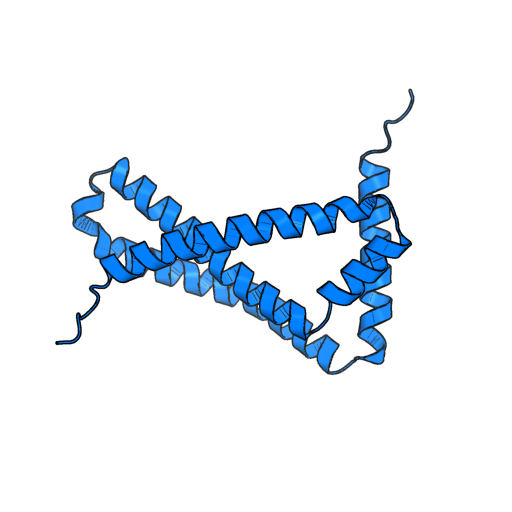 -9.248 -8.226 8.322 1.00 88.62 95 ALA A O 1
ATOM 784 N N . ALA A 1 96 ? -11.066 -8.250 9.637 1.00 92.44 96 ALA A N 1
ATOM 785 C CA . ALA A 1 96 ? -11.804 -9.219 8.828 1.00 92.44 96 ALA A CA 1
ATOM 786 C C . ALA A 1 96 ? -12.163 -8.650 7.447 1.00 92.44 96 ALA A C 1
ATOM 788 O O . ALA A 1 96 ? -11.939 -9.313 6.438 1.00 92.44 96 ALA A O 1
ATOM 789 N N . ILE A 1 97 ? -12.643 -7.402 7.387 1.00 93.81 97 ILE A N 1
ATOM 790 C CA . ILE A 1 97 ? -12.907 -6.701 6.120 1.00 93.81 97 ILE A CA 1
ATOM 791 C C . ILE A 1 97 ? -11.618 -6.587 5.299 1.00 93.81 97 ILE A C 1
ATOM 793 O O . ILE A 1 97 ? -11.604 -6.929 4.119 1.00 93.81 97 ILE A O 1
ATOM 797 N N . GLY A 1 98 ? -10.521 -6.164 5.930 1.00 93.19 98 GLY A N 1
ATOM 798 C CA . GLY A 1 98 ? -9.215 -6.062 5.287 1.00 93.19 98 GLY A CA 1
ATOM 799 C C . GLY A 1 98 ? -8.713 -7.397 4.754 1.00 93.19 98 GLY A C 1
ATOM 800 O O . GLY A 1 98 ? -8.186 -7.436 3.650 1.00 93.19 98 GLY A O 1
ATOM 801 N N . LEU A 1 99 ? -8.932 -8.493 5.483 1.00 94.38 99 LEU A N 1
ATOM 802 C CA . LEU A 1 99 ? -8.576 -9.834 5.028 1.00 94.38 99 LEU A CA 1
ATOM 803 C C . LEU A 1 99 ? -9.389 -10.252 3.797 1.00 94.38 99 LEU A C 1
ATOM 805 O O . LEU A 1 99 ? -8.816 -10.778 2.848 1.00 94.38 99 LEU A O 1
ATOM 809 N N . VAL A 1 100 ? -10.700 -9.995 3.787 1.00 95.94 100 VAL A N 1
ATOM 810 C CA . VAL A 1 100 ? -11.561 -10.304 2.632 1.00 95.94 100 VAL A CA 1
ATOM 811 C C . VAL A 1 100 ? -11.120 -9.511 1.401 1.00 95.94 100 VAL A C 1
ATOM 813 O O . VAL A 1 100 ? -10.933 -10.100 0.338 1.00 95.94 100 VAL A O 1
ATOM 816 N N . LEU A 1 101 ? -10.892 -8.202 1.551 1.00 94.31 101 LEU A N 1
ATOM 817 C CA . LEU A 1 101 ? -10.396 -7.347 0.468 1.00 94.31 101 LEU A CA 1
ATOM 818 C C . LEU A 1 101 ? -9.023 -7.808 -0.024 1.00 94.31 101 LEU A C 1
ATOM 820 O O . LEU A 1 101 ? -8.803 -7.922 -1.228 1.00 94.31 101 LEU A O 1
ATOM 824 N N . PHE A 1 102 ? -8.125 -8.133 0.907 1.00 95.44 102 PHE A N 1
ATOM 825 C CA . PHE A 1 102 ? -6.797 -8.621 0.578 1.00 95.44 102 PHE A CA 1
ATOM 826 C C . PHE A 1 102 ? -6.864 -9.910 -0.236 1.00 95.44 102 PHE A C 1
ATOM 828 O O . PHE A 1 102 ? -6.230 -9.984 -1.277 1.00 95.44 102 PHE A O 1
ATOM 835 N N . VAL A 1 103 ? -7.650 -10.906 0.181 1.00 94.75 103 VAL A N 1
ATOM 836 C CA . VAL A 1 103 ? -7.774 -12.172 -0.561 1.00 94.75 103 VAL A CA 1
ATOM 837 C C . VAL A 1 103 ? -8.403 -11.946 -1.936 1.00 94.75 103 VAL A C 1
ATOM 839 O O . VAL A 1 103 ? -7.906 -12.490 -2.922 1.00 94.75 103 VAL A O 1
ATOM 842 N N . ALA A 1 104 ? -9.446 -11.115 -2.017 1.00 94.88 104 ALA A N 1
ATOM 843 C CA . ALA A 1 104 ? -10.120 -10.808 -3.274 1.00 94.88 104 ALA A CA 1
ATOM 844 C C . ALA A 1 104 ? -9.182 -10.149 -4.302 1.00 94.88 104 ALA A C 1
ATOM 846 O O . ALA A 1 104 ? -9.236 -10.504 -5.476 1.00 94.88 104 ALA A O 1
ATOM 847 N N . GLY A 1 105 ? -8.306 -9.233 -3.872 1.00 91.75 105 GLY A N 1
ATOM 848 C CA . GLY A 1 105 ? -7.326 -8.586 -4.752 1.00 91.75 105 GLY A CA 1
ATOM 849 C C . GLY A 1 105 ? -6.033 -9.383 -4.954 1.00 91.75 105 GLY A C 1
ATOM 850 O O . GLY A 1 105 ? -5.479 -9.397 -6.049 1.00 91.75 105 GLY A O 1
ATOM 851 N N . ALA A 1 106 ? -5.554 -10.101 -3.939 1.00 92.31 106 ALA A N 1
ATOM 852 C CA . ALA A 1 106 ? -4.315 -10.872 -4.026 1.00 92.31 106 ALA A CA 1
ATOM 853 C C . ALA A 1 106 ? -4.471 -12.123 -4.899 1.00 92.31 106 ALA A C 1
ATOM 855 O O . ALA A 1 106 ? -3.514 -12.510 -5.565 1.00 92.31 106 ALA A O 1
ATOM 856 N N . TYR A 1 107 ? -5.654 -12.746 -4.926 1.00 92.69 107 TYR A N 1
ATOM 857 C CA . TYR A 1 107 ? -5.913 -13.924 -5.756 1.00 92.69 107 TYR A CA 1
ATOM 858 C C . TYR A 1 107 ? -5.638 -13.684 -7.255 1.00 92.69 107 TYR A C 1
ATOM 860 O O . TYR A 1 107 ? -4.800 -14.401 -7.809 1.00 92.69 107 TYR A O 1
ATOM 868 N N . PRO A 1 108 ? -6.238 -12.679 -7.931 1.00 91.19 108 PRO A N 1
ATOM 869 C CA . PRO A 1 108 ? -5.957 -12.431 -9.343 1.00 91.19 108 PRO A CA 1
ATOM 870 C C . PRO A 1 108 ? -4.483 -12.080 -9.583 1.00 91.19 108 PRO A C 1
ATOM 872 O O . PRO A 1 108 ? -3.872 -12.662 -10.477 1.00 91.19 108 PRO A O 1
ATOM 875 N N . ILE A 1 109 ? -3.868 -11.239 -8.742 1.00 88.12 109 ILE A N 1
ATOM 876 C CA . ILE A 1 109 ? -2.444 -10.871 -8.872 1.00 88.12 109 ILE A CA 1
ATOM 877 C C . ILE A 1 109 ? -1.548 -12.112 -8.771 1.00 88.12 109 ILE A C 1
ATOM 879 O O . ILE A 1 109 ? -0.634 -12.298 -9.574 1.00 88.12 109 ILE A O 1
ATOM 883 N N . PHE A 1 110 ? -1.832 -12.998 -7.817 1.00 90.06 110 PHE A N 1
ATOM 884 C CA . PHE A 1 110 ? -1.075 -14.226 -7.620 1.00 90.06 110 PHE A CA 1
ATOM 885 C C . PHE A 1 110 ? -1.242 -15.207 -8.783 1.00 90.06 110 PHE A C 1
ATOM 887 O O . PHE A 1 110 ? -0.251 -15.758 -9.263 1.00 90.06 110 PHE A O 1
ATOM 894 N N . THR A 1 111 ? -2.473 -15.420 -9.260 1.00 88.19 111 THR A N 1
ATOM 895 C CA . THR A 1 111 ? -2.722 -16.299 -10.418 1.00 88.19 111 THR A CA 1
ATOM 896 C C . THR A 1 111 ? -2.020 -15.780 -11.669 1.00 88.19 111 THR A C 1
ATOM 898 O O . THR A 1 111 ? -1.368 -16.558 -12.362 1.00 88.19 111 THR A O 1
ATOM 901 N N . HIS A 1 112 ? -2.056 -14.467 -11.899 1.00 84.50 112 HIS A N 1
ATOM 902 C CA . HIS A 1 112 ? -1.340 -13.812 -12.985 1.00 84.50 112 HIS A CA 1
ATOM 903 C C . HIS A 1 112 ? 0.178 -13.993 -12.836 1.00 84.50 112 HIS A C 1
ATOM 905 O O . HIS A 1 112 ? 0.841 -14.462 -13.758 1.00 84.50 112 HIS A O 1
ATOM 911 N N . ALA A 1 113 ? 0.741 -13.731 -11.653 1.00 86.06 113 ALA A N 1
ATOM 912 C CA . ALA A 1 113 ? 2.165 -13.945 -11.386 1.00 86.06 113 ALA A CA 1
ATOM 913 C C . ALA A 1 113 ? 2.599 -15.403 -11.625 1.00 86.06 113 ALA A C 1
ATOM 915 O O . ALA A 1 113 ? 3.652 -15.650 -12.217 1.00 86.06 113 ALA A O 1
ATOM 916 N N . MET A 1 114 ? 1.782 -16.373 -11.205 1.00 86.94 114 MET A N 1
ATOM 917 C CA . MET A 1 114 ? 2.046 -17.795 -11.431 1.00 86.94 114 MET A CA 1
ATOM 918 C C . MET A 1 114 ? 1.929 -18.188 -12.901 1.00 86.94 114 MET A C 1
ATOM 920 O O . MET A 1 114 ? 2.743 -18.983 -13.371 1.00 86.94 114 MET A O 1
ATOM 924 N N . TYR A 1 115 ? 0.963 -17.632 -13.630 1.00 84.75 115 TYR A N 1
ATOM 925 C CA . TYR A 1 115 ? 0.802 -17.869 -15.061 1.00 84.75 115 TYR A CA 1
ATOM 926 C C . TYR A 1 115 ? 2.062 -17.458 -15.837 1.00 84.75 115 TYR A C 1
ATOM 928 O O . TYR A 1 115 ? 2.624 -18.270 -16.575 1.00 84.75 115 TYR A O 1
ATOM 936 N N . TRP A 1 116 ? 2.570 -16.246 -15.600 1.00 79.06 116 TRP A N 1
ATOM 937 C CA . TRP A 1 116 ? 3.758 -15.733 -16.295 1.00 79.06 116 TRP A CA 1
ATOM 938 C C . TRP A 1 116 ? 5.053 -16.404 -15.859 1.00 79.06 116 TRP A C 1
ATOM 940 O O . TRP A 1 116 ? 5.942 -16.617 -16.680 1.00 79.06 116 TRP A O 1
ATOM 950 N N . LYS A 1 117 ? 5.146 -16.831 -14.596 1.00 83.94 117 LYS A N 1
ATOM 951 C CA . LYS A 1 117 ? 6.276 -17.643 -14.135 1.00 83.94 117 LYS A CA 1
ATOM 952 C C . LYS A 1 117 ? 6.416 -18.946 -14.937 1.00 83.94 117 LYS A C 1
ATOM 954 O O . LYS A 1 117 ? 7.537 -19.373 -15.192 1.00 83.94 117 LYS A O 1
ATOM 959 N N . HIS A 1 118 ? 5.301 -19.575 -15.316 1.00 83.62 118 HIS A N 1
ATOM 960 C CA . HIS A 1 118 ? 5.308 -20.817 -16.100 1.00 83.62 118 HIS A CA 1
ATOM 961 C C . HIS A 1 118 ? 5.422 -20.588 -17.619 1.00 83.62 118 HIS A C 1
ATOM 963 O O . HIS A 1 118 ? 5.684 -21.547 -18.337 1.00 83.62 118 HIS A O 1
ATOM 969 N N . ASN A 1 119 ? 5.273 -19.349 -18.103 1.00 82.25 119 ASN A N 1
ATOM 970 C CA . ASN A 1 119 ? 5.376 -18.978 -19.523 1.00 82.25 119 ASN A CA 1
ATOM 971 C C . ASN A 1 119 ? 6.388 -17.823 -19.709 1.00 82.25 119 ASN A C 1
ATOM 973 O O . ASN A 1 119 ? 5.998 -16.695 -20.033 1.00 82.25 119 ASN A O 1
ATOM 977 N N . PRO A 1 120 ? 7.689 -18.061 -19.446 1.00 75.31 120 PRO A N 1
ATOM 978 C CA . PRO A 1 120 ? 8.700 -17.003 -19.417 1.00 75.31 120 PRO A CA 1
ATOM 979 C C . PRO A 1 120 ? 9.017 -16.422 -20.801 1.00 75.31 120 PRO A C 1
ATOM 981 O O . PRO A 1 120 ? 9.362 -15.247 -20.898 1.00 75.31 120 PRO A O 1
ATOM 984 N N . ASP A 1 121 ? 8.860 -17.212 -21.866 1.00 75.44 121 ASP A N 1
ATOM 985 C CA . ASP A 1 121 ? 8.956 -16.766 -23.261 1.00 75.44 121 ASP A CA 1
ATOM 986 C C . ASP A 1 121 ? 7.904 -15.698 -23.581 1.00 75.44 121 ASP A C 1
ATOM 988 O O . ASP A 1 121 ? 8.164 -14.791 -24.371 1.00 75.44 121 ASP A O 1
ATOM 992 N N . LYS A 1 122 ? 6.747 -15.783 -22.908 1.00 72.31 122 LYS A N 1
ATOM 993 C CA . LYS A 1 122 ? 5.593 -14.915 -23.132 1.00 72.31 122 LYS A CA 1
ATOM 994 C C . LYS A 1 122 ? 5.560 -13.622 -22.338 1.00 72.31 122 LYS A C 1
ATOM 996 O O . LYS A 1 122 ? 4.947 -12.641 -22.749 1.00 72.31 122 LYS A O 1
ATOM 1001 N N . SER A 1 123 ? 6.238 -13.630 -21.200 1.00 74.06 123 SER A N 1
ATOM 1002 C CA . SER A 1 123 ? 6.183 -12.558 -20.212 1.00 74.06 123 SER A CA 1
ATOM 1003 C C . SER A 1 123 ? 6.722 -11.231 -20.750 1.00 74.06 123 SER A C 1
ATOM 1005 O O . SER A 1 123 ? 6.066 -10.202 -20.627 1.00 74.06 123 SER A O 1
ATOM 1007 N N . ASN A 1 124 ? 7.917 -11.231 -21.344 1.00 70.62 124 ASN A N 1
ATOM 1008 C CA . ASN A 1 124 ? 8.621 -9.978 -21.634 1.00 70.62 124 ASN A CA 1
ATOM 1009 C C . ASN A 1 124 ? 7.980 -9.170 -22.768 1.00 70.62 124 ASN A C 1
ATOM 1011 O O . ASN A 1 124 ? 7.892 -7.953 -22.649 1.00 70.62 124 ASN A O 1
ATOM 1015 N N . TYR A 1 125 ? 7.515 -9.818 -23.842 1.00 69.31 125 TYR A N 1
ATOM 1016 C CA . TYR A 1 125 ? 6.899 -9.087 -24.953 1.00 69.31 125 TYR A CA 1
ATOM 1017 C C . TYR A 1 125 ? 5.556 -8.472 -24.549 1.00 69.31 125 TYR A C 1
ATOM 1019 O O . TYR A 1 125 ? 5.300 -7.322 -24.879 1.00 69.31 125 TYR A O 1
ATOM 1027 N N . HIS A 1 126 ? 4.748 -9.194 -23.766 1.00 78.75 126 HIS A N 1
ATOM 1028 C CA . HIS A 1 126 ? 3.420 -8.738 -23.364 1.00 78.75 126 HIS A CA 1
ATOM 1029 C C . HIS A 1 126 ? 3.511 -7.541 -22.419 1.00 78.75 126 HIS A C 1
ATOM 1031 O O . HIS A 1 126 ? 2.817 -6.553 -22.608 1.00 78.75 126 HIS A O 1
ATOM 1037 N N . ILE A 1 127 ? 4.424 -7.593 -21.441 1.00 82.00 127 ILE A N 1
ATOM 1038 C CA . ILE A 1 127 ? 4.628 -6.496 -20.485 1.00 82.00 127 ILE A CA 1
ATOM 1039 C C . ILE A 1 127 ? 5.099 -5.224 -21.200 1.00 82.00 127 ILE A C 1
ATOM 1041 O O . ILE A 1 127 ? 4.661 -4.133 -20.850 1.00 82.00 127 ILE A O 1
ATOM 1045 N N . ILE A 1 128 ? 5.997 -5.350 -22.181 1.00 82.00 128 ILE A N 1
ATOM 1046 C CA . ILE A 1 128 ? 6.531 -4.197 -22.915 1.00 82.00 128 ILE A CA 1
ATOM 1047 C C . ILE A 1 128 ? 5.475 -3.616 -23.860 1.00 82.00 128 ILE A C 1
ATOM 1049 O O . ILE A 1 128 ? 5.359 -2.400 -23.939 1.00 82.00 128 ILE A O 1
ATOM 1053 N N . GLU A 1 129 ? 4.696 -4.461 -24.534 1.00 85.50 129 GLU A N 1
ATOM 1054 C CA . GLU A 1 129 ? 3.604 -4.030 -25.413 1.00 85.50 129 GLU A CA 1
ATOM 1055 C C . GLU A 1 129 ? 2.483 -3.337 -24.623 1.00 85.50 129 GLU A C 1
ATOM 1057 O O . GLU A 1 129 ? 2.052 -2.241 -24.976 1.00 85.50 129 GLU A O 1
ATOM 1062 N N . GLU A 1 130 ? 2.064 -3.913 -23.493 1.00 84.06 130 GLU A N 1
ATOM 1063 C CA . GLU A 1 130 ? 1.105 -3.274 -22.586 1.00 84.06 130 GLU A CA 1
ATOM 1064 C C . GLU A 1 130 ? 1.642 -1.948 -22.036 1.00 84.06 130 GLU A C 1
ATOM 1066 O O . GLU A 1 130 ? 0.907 -0.961 -21.972 1.00 84.06 130 GLU A O 1
ATOM 1071 N N . ALA A 1 131 ? 2.925 -1.905 -21.663 1.00 84.31 131 ALA A N 1
ATOM 1072 C CA . ALA A 1 131 ? 3.575 -0.695 -21.178 1.00 84.31 131 ALA A CA 1
ATOM 1073 C C . ALA A 1 131 ? 3.641 0.394 -22.255 1.00 84.31 131 ALA A C 1
ATOM 1075 O O . ALA A 1 131 ? 3.310 1.543 -21.959 1.00 84.31 131 ALA A O 1
ATOM 1076 N N . SER A 1 132 ? 4.019 0.055 -23.491 1.00 84.69 132 SER A N 1
ATOM 1077 C CA . SER A 1 132 ? 4.083 1.025 -24.585 1.00 84.69 132 SER A CA 1
ATOM 1078 C C . SER A 1 132 ? 2.700 1.563 -24.926 1.00 84.69 132 SER A C 1
ATOM 1080 O O . SER A 1 132 ? 2.538 2.775 -25.025 1.00 84.69 132 SER A O 1
ATOM 1082 N N . ILE A 1 133 ? 1.682 0.695 -24.998 1.00 86.62 133 ILE A N 1
ATOM 1083 C CA . ILE A 1 133 ? 0.293 1.113 -25.237 1.00 86.62 133 ILE A CA 1
ATOM 1084 C C . ILE A 1 133 ? -0.185 2.033 -24.110 1.00 86.62 133 ILE A C 1
ATOM 1086 O O . ILE A 1 133 ? -0.780 3.078 -24.377 1.00 86.62 133 ILE A O 1
ATOM 1090 N N . ALA A 1 134 ? 0.081 1.685 -22.849 1.00 83.44 134 ALA A N 1
ATOM 1091 C CA . ALA A 1 134 ? -0.307 2.506 -21.705 1.00 83.44 134 ALA A CA 1
ATOM 1092 C C . ALA A 1 134 ? 0.401 3.870 -21.707 1.00 83.44 134 ALA A C 1
ATOM 1094 O O . ALA A 1 134 ? -0.233 4.887 -21.424 1.00 83.44 134 ALA A O 1
ATOM 1095 N N . GLN A 1 135 ? 1.689 3.904 -22.051 1.00 85.94 135 GLN A N 1
ATOM 1096 C CA . GLN A 1 135 ? 2.464 5.136 -22.170 1.00 85.94 135 GLN A CA 1
ATOM 1097 C C . GLN A 1 135 ? 1.933 6.023 -23.300 1.00 85.94 135 GLN A C 1
ATOM 1099 O O . GLN A 1 135 ? 1.689 7.205 -23.068 1.00 85.94 135 GLN A O 1
ATOM 1104 N N . GLU A 1 136 ? 1.720 5.469 -24.492 1.00 84.94 136 GLU A N 1
ATOM 1105 C CA . GLU A 1 136 ? 1.172 6.196 -25.642 1.00 84.94 136 GLU A CA 1
ATOM 1106 C C . GLU A 1 136 ? -0.235 6.719 -25.352 1.00 84.94 136 GLU A C 1
ATOM 1108 O O . GLU A 1 136 ? -0.515 7.890 -25.589 1.00 84.94 136 GLU A O 1
ATOM 1113 N N . THR A 1 137 ? -1.097 5.892 -24.756 1.00 83.56 137 THR A N 1
ATOM 1114 C CA . THR A 1 137 ? -2.462 6.287 -24.376 1.00 83.56 137 THR A CA 1
ATOM 1115 C C . THR A 1 137 ? -2.449 7.399 -23.333 1.00 83.56 137 THR A C 1
ATOM 1117 O O . THR A 1 137 ? -3.236 8.342 -23.422 1.00 83.56 137 THR A O 1
ATOM 1120 N N . PHE A 1 138 ? -1.558 7.312 -22.340 1.00 83.25 138 PHE A N 1
ATOM 1121 C CA . PHE A 1 138 ? -1.401 8.370 -21.352 1.00 83.25 138 PHE A CA 1
ATOM 1122 C C . PHE A 1 138 ? -0.945 9.660 -22.031 1.00 83.25 138 PHE A C 1
ATOM 1124 O O . PHE A 1 138 ? -1.607 10.676 -21.877 1.00 83.25 138 PHE A O 1
ATOM 1131 N N . LEU A 1 139 ? 0.127 9.632 -22.824 1.00 82.94 139 LEU A N 1
ATOM 1132 C CA . LEU A 1 139 ? 0.652 10.829 -23.487 1.00 82.94 139 LEU A CA 1
ATOM 1133 C C . LEU A 1 139 ? -0.361 11.452 -24.463 1.00 82.94 139 LEU A C 1
ATOM 1135 O O . LEU A 1 139 ? -0.538 12.666 -24.436 1.00 82.94 139 LEU A O 1
ATOM 1139 N N . ALA A 1 140 ? -1.092 10.638 -25.229 1.00 83.75 140 ALA A N 1
ATOM 1140 C CA . ALA A 1 140 ? -2.163 11.091 -26.119 1.00 83.75 140 ALA A CA 1
ATOM 1141 C C . ALA A 1 140 ? -3.337 11.734 -25.356 1.00 83.75 140 ALA A C 1
ATOM 1143 O O . ALA A 1 140 ? 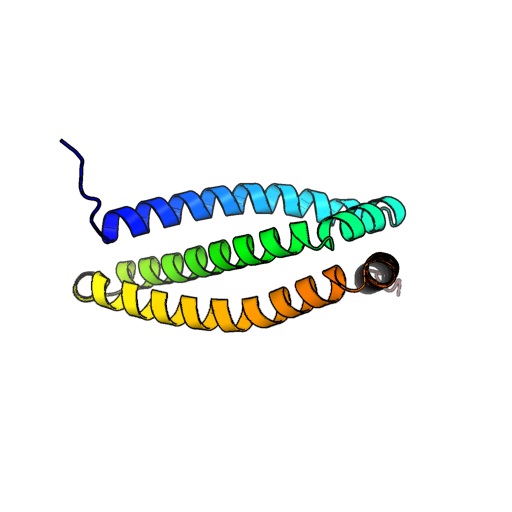-3.959 12.675 -25.838 1.00 83.75 140 ALA A O 1
ATOM 1144 N N . GLY A 1 141 ? -3.633 11.265 -24.137 1.00 77.12 141 GLY A N 1
ATOM 1145 C CA . GLY A 1 141 ? -4.647 11.871 -23.267 1.00 77.12 141 GLY A CA 1
ATOM 1146 C C . GLY A 1 141 ? -4.276 13.263 -22.738 1.00 77.12 141 GLY A C 1
ATOM 1147 O O . GLY A 1 141 ? -5.159 13.999 -22.300 1.00 77.12 141 GLY A O 1
ATOM 1148 N N . TRP A 1 142 ? -2.991 13.625 -22.785 1.00 67.19 142 TRP A N 1
ATOM 1149 C CA . TRP A 1 142 ? -2.454 14.932 -22.386 1.00 67.19 142 TRP A CA 1
ATOM 1150 C C . TRP A 1 142 ? -1.997 15.780 -23.581 1.00 67.19 142 TRP A C 1
ATOM 1152 O O . TRP A 1 142 ? -1.447 16.866 -23.385 1.00 67.19 142 TRP A O 1
ATOM 1162 N N . GLU A 1 143 ? -2.233 15.311 -24.806 1.00 66.94 143 GLU A N 1
ATOM 1163 C CA . GLU A 1 143 ? -2.026 16.092 -26.017 1.00 66.94 143 GLU A CA 1
ATOM 1164 C C . GLU A 1 143 ? -3.120 17.166 -26.057 1.00 66.94 143 GLU A C 1
ATOM 1166 O O . GLU A 1 143 ? -4.296 16.899 -26.323 1.00 66.94 143 GLU A O 1
ATOM 1171 N N . VAL A 1 144 ? -2.745 18.386 -25.662 1.00 62.53 144 VAL A N 1
ATOM 1172 C CA . VAL A 1 144 ? -3.603 19.563 -25.787 1.00 62.53 144 VAL A CA 1
ATOM 1173 C C . VAL A 1 144 ? -3.982 19.645 -27.259 1.00 62.53 144 VAL A C 1
ATOM 1175 O O . VAL A 1 144 ? -3.113 19.765 -28.115 1.00 62.53 144 VAL A O 1
ATOM 1178 N N . LYS A 1 145 ? -5.276 19.511 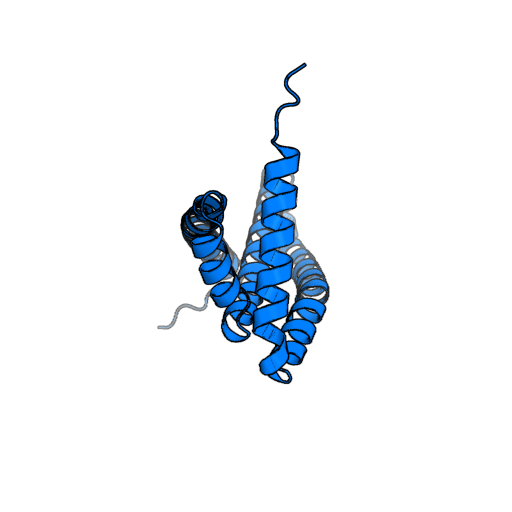-27.569 1.00 60.44 145 LYS A N 1
ATOM 1179 C CA . LYS A 1 145 ? -5.759 19.839 -28.906 1.00 60.44 145 LYS A CA 1
ATOM 1180 C C . LYS A 1 145 ? -5.481 21.318 -29.106 1.00 60.44 145 LYS A C 1
ATOM 1182 O O . LYS A 1 145 ? -6.133 22.151 -28.481 1.00 60.44 145 LYS A O 1
ATOM 1187 N N . ASP A 1 146 ? -4.487 21.608 -29.929 1.00 59.84 146 ASP A N 1
ATOM 1188 C CA . ASP A 1 146 ? -4.215 22.949 -30.413 1.00 59.84 146 ASP A CA 1
ATOM 1189 C C . ASP A 1 146 ? -5.394 23.350 -31.325 1.00 59.84 146 ASP A C 1
ATOM 1191 O O . ASP A 1 146 ? -5.392 23.067 -32.524 1.00 59.84 146 ASP A O 1
ATOM 1195 N N . GLU A 1 147 ? -6.459 23.894 -30.72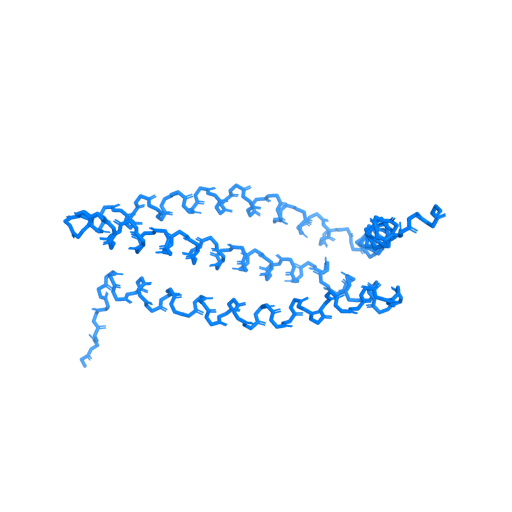4 1.00 54.06 147 GLU A N 1
ATOM 1196 C CA . GLU A 1 147 ? -7.548 24.603 -31.418 1.00 54.06 147 GLU A CA 1
ATOM 1197 C C . GLU A 1 147 ? -7.151 26.053 -31.723 1.00 54.06 147 GLU A C 1
ATOM 1199 O O . GLU A 1 147 ? -6.615 26.734 -30.814 1.00 54.06 147 GLU A O 1
#

Foldseek 3Di:
DDDDDDPVNVLVVLLVVLVVVVVVVVVVVVVLVVCLVPLVSNLVSLLVCLALVNLVVVLVNLLSVLSNVLVVVLVVCVVVDVCVVVSVVSVVVSVVVSVVVSCVVSVVSNVSSVVCVVVVVPRSVVSSVVSSVVSVVVVVVVPPPPD